Protein AF-A0A948EVB5-F1 (afdb_monomer_lite)

Structure (mmCIF, N/CA/C/O backbone):
data_AF-A0A948EVB5-F1
#
_entry.id   AF-A0A948EVB5-F1
#
loop_
_atom_site.group_PDB
_atom_site.id
_atom_site.type_symbol
_atom_site.label_atom_id
_atom_site.label_alt_id
_atom_site.label_comp_id
_atom_site.label_asym_id
_atom_site.label_entity_id
_atom_site.label_seq_id
_atom_site.pdbx_PDB_ins_code
_atom_site.Cartn_x
_atom_site.Cartn_y
_atom_site.Cartn_z
_atom_site.occupancy
_at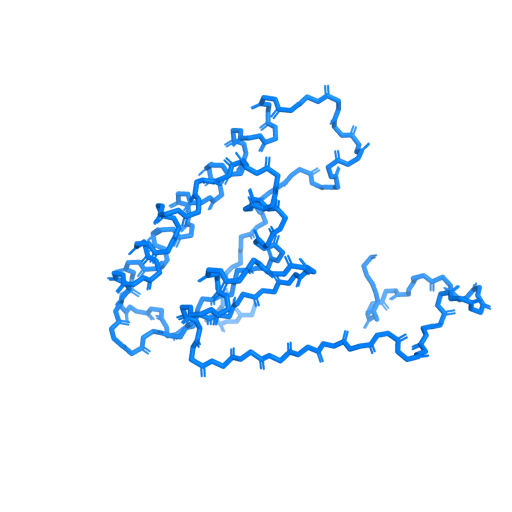om_site.B_iso_or_equiv
_atom_site.auth_seq_id
_atom_site.auth_comp_id
_atom_site.auth_asym_id
_atom_site.auth_atom_id
_atom_site.pdbx_PDB_model_num
ATOM 1 N N . GLN A 1 1 ? -13.491 11.946 -10.433 1.00 55.06 1 GLN A N 1
ATOM 2 C CA . GLN A 1 1 ? -14.648 11.065 -10.707 1.00 55.06 1 GLN A CA 1
ATOM 3 C C . GLN A 1 1 ? -15.668 11.277 -9.597 1.00 55.06 1 GLN A C 1
ATOM 5 O O . GLN A 1 1 ? -15.245 11.438 -8.461 1.00 55.06 1 GLN A O 1
ATOM 10 N N . ALA A 1 2 ? -16.967 11.380 -9.894 1.00 74.19 2 ALA A N 1
ATOM 11 C CA . ALA A 1 2 ? -17.964 11.594 -8.839 1.00 74.19 2 ALA A CA 1
ATOM 12 C C . ALA A 1 2 ? -17.972 10.398 -7.870 1.00 74.19 2 ALA A C 1
ATOM 14 O O . ALA A 1 2 ? -17.966 9.256 -8.325 1.00 74.19 2 ALA A O 1
ATOM 15 N N . GLY A 1 3 ? -17.953 10.665 -6.561 1.00 81.06 3 GLY A N 1
ATOM 16 C CA . GLY A 1 3 ? -17.947 9.626 -5.523 1.00 81.06 3 GLY A CA 1
ATOM 17 C C . GLY A 1 3 ? -16.588 8.974 -5.244 1.00 81.06 3 GLY A C 1
ATOM 18 O O . GLY A 1 3 ? -16.551 7.985 -4.523 1.00 81.06 3 GLY A O 1
ATOM 19 N N . VAL A 1 4 ? -15.490 9.503 -5.798 1.00 87.44 4 VAL A N 1
ATOM 20 C CA . VAL A 1 4 ? -14.125 9.044 -5.496 1.00 87.44 4 VAL A CA 1
ATOM 21 C C . VAL A 1 4 ? -13.338 10.194 -4.883 1.00 87.44 4 VAL A C 1
ATOM 23 O O . VAL A 1 4 ? -13.155 11.232 -5.522 1.00 87.44 4 VAL A O 1
ATOM 26 N N . GLU A 1 5 ? -12.870 9.989 -3.657 1.00 91.44 5 GLU A N 1
ATOM 27 C CA . GLU A 1 5 ? -11.906 10.857 -2.989 1.00 91.44 5 GLU A CA 1
ATOM 28 C C . GLU A 1 5 ? -10.493 10.359 -3.304 1.00 91.44 5 GLU A C 1
ATOM 30 O O . GLU A 1 5 ? -10.215 9.165 -3.199 1.00 91.44 5 GLU A O 1
ATOM 35 N N . TRP A 1 6 ? -9.614 11.261 -3.745 1.00 89.31 6 TRP A N 1
ATOM 36 C CA . TRP A 1 6 ? -8.245 10.927 -4.129 1.00 89.31 6 TRP A CA 1
ATOM 37 C C . TRP A 1 6 ? -7.262 11.795 -3.360 1.00 89.31 6 TRP A C 1
ATOM 39 O O . TRP A 1 6 ? -7.358 13.023 -3.401 1.00 89.31 6 TRP A O 1
ATOM 49 N N . HIS A 1 7 ? -6.285 11.156 -2.722 1.00 89.94 7 HIS A N 1
ATOM 50 C CA . HIS A 1 7 ? -5.214 11.828 -2.000 1.00 89.94 7 HIS A CA 1
ATOM 51 C C . HIS A 1 7 ? -3.867 11.411 -2.574 1.00 89.94 7 HIS A C 1
ATOM 53 O O . HIS A 1 7 ? -3.538 10.230 -2.603 1.00 89.94 7 HIS A O 1
ATOM 59 N N . VAL A 1 8 ? -3.073 12.388 -3.012 1.00 87.12 8 VAL A N 1
ATOM 60 C CA . VAL A 1 8 ? -1.663 12.162 -3.352 1.00 87.12 8 VAL A CA 1
ATOM 61 C C . VAL A 1 8 ? -0.849 12.476 -2.104 1.00 87.12 8 VAL A C 1
ATOM 63 O O . VAL A 1 8 ? -0.671 13.638 -1.747 1.00 87.12 8 VAL A O 1
ATOM 66 N N . LEU A 1 9 ? -0.420 11.424 -1.410 1.00 80.94 9 LEU A N 1
ATOM 67 C CA . LEU A 1 9 ? 0.208 11.494 -0.090 1.00 80.94 9 LEU A CA 1
ATOM 68 C C . LEU A 1 9 ? 1.674 11.075 -0.210 1.00 80.94 9 LEU A C 1
ATOM 70 O O . LEU A 1 9 ? 2.061 9.970 0.151 1.00 80.94 9 LEU A O 1
ATOM 74 N N . GLY A 1 10 ? 2.478 11.950 -0.807 1.00 72.62 10 GLY A N 1
ATOM 75 C CA . GLY A 1 10 ? 3.889 11.702 -1.086 1.00 72.62 10 GLY A CA 1
ATOM 76 C C . GLY A 1 10 ? 4.499 12.831 -1.910 1.00 72.62 10 GLY A C 1
ATOM 77 O O . GLY A 1 10 ? 3.780 13.612 -2.530 1.00 72.62 10 GLY A O 1
ATOM 78 N N . GLU A 1 11 ? 5.828 12.918 -1.922 1.00 65.31 11 GLU A N 1
ATOM 79 C CA . GLU A 1 11 ? 6.567 13.946 -2.678 1.00 65.31 11 GLU A CA 1
ATOM 80 C C . GLU A 1 11 ? 7.112 13.434 -4.025 1.00 65.31 11 GLU A C 1
ATOM 82 O O . GLU A 1 11 ? 7.868 14.130 -4.696 1.00 65.31 11 GLU A O 1
ATOM 87 N N . GLY A 1 12 ? 6.707 12.231 -4.442 1.00 62.59 12 GLY A N 1
ATOM 88 C CA . GLY A 1 12 ? 7.243 11.539 -5.611 1.00 62.59 12 GLY A CA 1
ATOM 89 C C . GLY A 1 12 ? 8.103 10.346 -5.205 1.00 62.59 12 GLY A C 1
ATOM 90 O O . GLY A 1 12 ? 7.911 9.759 -4.141 1.00 62.59 12 GLY A O 1
ATOM 91 N N . PHE A 1 13 ? 9.028 9.952 -6.075 1.00 53.62 13 PHE A N 1
ATOM 92 C CA . PHE A 1 13 ? 9.868 8.792 -5.828 1.00 53.62 13 PHE A CA 1
ATOM 93 C C . PHE A 1 13 ? 10.882 9.030 -4.699 1.00 53.62 13 PHE A C 1
ATOM 95 O O . PHE A 1 13 ? 11.613 10.017 -4.698 1.00 53.62 13 PHE A O 1
ATOM 102 N N . THR A 1 14 ? 11.004 8.054 -3.801 1.00 51.81 14 THR A N 1
ATOM 103 C CA . THR A 1 14 ? 11.898 8.084 -2.627 1.00 51.81 14 THR A CA 1
ATOM 104 C C . THR A 1 14 ? 13.390 8.108 -2.976 1.00 51.81 14 THR A C 1
ATOM 106 O O . THR A 1 14 ? 14.227 8.365 -2.117 1.00 51.81 14 THR A O 1
ATOM 109 N N . TRP A 1 15 ? 13.750 7.848 -4.237 1.00 52.06 15 TRP A N 1
ATOM 110 C CA . TRP A 1 15 ? 15.125 7.951 -4.733 1.00 52.06 15 TRP A CA 1
ATOM 111 C C . TRP A 1 15 ? 15.557 9.385 -5.080 1.00 52.06 15 TRP A C 1
ATOM 113 O O . TRP A 1 15 ? 16.754 9.607 -5.259 1.00 52.06 15 TRP A O 1
ATOM 123 N N . ASP A 1 16 ? 14.630 10.347 -5.151 1.00 52.12 16 ASP A N 1
ATOM 124 C CA . ASP A 1 16 ? 14.941 11.761 -5.428 1.00 52.12 16 ASP A CA 1
ATOM 125 C C . ASP A 1 16 ? 15.161 12.590 -4.144 1.00 52.12 16 ASP A C 1
ATOM 127 O O . ASP A 1 16 ? 15.872 13.600 -4.158 1.00 52.12 16 ASP A O 1
ATOM 131 N N . THR A 1 17 ? 14.609 12.164 -3.001 1.00 53.47 17 THR A N 1
ATOM 132 C CA . THR A 1 17 ? 14.733 12.864 -1.714 1.00 53.47 17 THR A CA 1
ATOM 133 C C . THR A 1 17 ? 15.851 12.279 -0.846 1.00 53.47 17 THR A C 1
ATOM 135 O O . THR A 1 17 ? 15.752 11.206 -0.267 1.00 53.47 17 THR A O 1
ATOM 138 N N . GLN A 1 18 ? 16.944 13.028 -0.665 1.00 64.94 18 GLN A N 1
ATOM 139 C CA . GLN A 1 18 ? 18.043 12.663 0.249 1.00 64.94 18 GLN A CA 1
ATOM 140 C C . GLN A 1 18 ? 17.716 12.933 1.737 1.00 64.94 18 GLN A C 1
ATOM 142 O O . GLN A 1 18 ? 18.602 13.305 2.509 1.00 64.94 18 GLN A O 1
ATOM 147 N N . ASN A 1 19 ? 16.452 12.810 2.166 1.00 83.12 19 ASN A N 1
ATOM 148 C CA . ASN A 1 19 ? 16.050 13.124 3.541 1.00 83.12 19 ASN A CA 1
ATOM 149 C C . ASN A 1 19 ? 15.040 12.121 4.115 1.00 83.12 19 ASN A C 1
ATOM 151 O O . ASN A 1 19 ? 13.846 12.399 4.214 1.00 83.12 19 ASN A O 1
ATOM 155 N N . LEU A 1 20 ? 15.581 11.017 4.630 1.00 85.56 20 LEU A N 1
ATOM 156 C CA . LEU A 1 20 ? 14.835 9.949 5.297 1.00 85.56 20 LEU A CA 1
ATOM 157 C C . LEU A 1 20 ? 13.878 10.453 6.391 1.00 85.56 20 LEU A C 1
ATOM 159 O O . LEU A 1 20 ? 12.769 9.948 6.525 1.00 85.56 20 LEU A O 1
ATOM 163 N N . ALA A 1 21 ? 14.287 11.442 7.192 1.00 88.94 21 ALA A N 1
ATOM 164 C CA . ALA A 1 21 ? 13.435 11.959 8.264 1.00 88.94 21 ALA A CA 1
ATOM 165 C C . ALA A 1 21 ? 12.185 12.660 7.711 1.00 88.94 21 ALA A C 1
ATOM 167 O O . ALA A 1 21 ? 11.107 12.551 8.298 1.00 88.94 21 ALA A O 1
ATOM 168 N N . ARG A 1 22 ? 12.324 13.351 6.574 1.00 87.00 22 ARG A N 1
ATOM 169 C CA . ARG A 1 22 ? 11.200 13.959 5.859 1.00 87.00 22 ARG A CA 1
ATOM 170 C C . ARG A 1 22 ? 10.303 12.890 5.246 1.00 87.00 22 ARG A C 1
ATOM 172 O O . ARG A 1 22 ? 9.099 12.969 5.442 1.00 87.00 22 ARG A O 1
ATOM 179 N N . ASP A 1 23 ? 10.874 11.875 4.601 1.00 88.94 23 ASP A N 1
ATOM 180 C CA . ASP A 1 23 ? 10.090 10.794 3.992 1.00 88.94 23 ASP A CA 1
ATOM 181 C C . ASP A 1 23 ? 9.259 10.034 5.043 1.00 88.94 23 ASP A C 1
ATOM 183 O O . ASP A 1 23 ? 8.071 9.788 4.840 1.00 88.94 23 ASP A O 1
ATOM 187 N N . ILE A 1 24 ? 9.839 9.757 6.220 1.00 92.00 24 ILE A N 1
ATOM 188 C CA . ILE A 1 24 ? 9.119 9.161 7.358 1.00 92.00 24 ILE A CA 1
ATOM 189 C C . ILE A 1 24 ? 7.990 10.081 7.842 1.00 92.00 24 ILE A C 1
ATOM 191 O O . ILE A 1 24 ? 6.896 9.607 8.147 1.00 92.00 24 ILE A O 1
ATOM 195 N N . ALA A 1 25 ? 8.234 11.391 7.939 1.00 92.38 25 ALA A N 1
ATOM 196 C CA . ALA A 1 25 ? 7.207 12.340 8.360 1.00 92.38 25 ALA A CA 1
ATOM 197 C C . ALA A 1 25 ? 6.044 12.392 7.357 1.00 92.38 25 ALA A C 1
ATOM 199 O O . ALA A 1 25 ? 4.886 12.327 7.767 1.00 92.38 25 ALA A O 1
ATOM 200 N N . THR A 1 26 ? 6.346 12.428 6.058 1.00 91.88 26 THR A N 1
ATOM 201 C CA . THR A 1 26 ? 5.345 12.396 4.986 1.00 91.88 26 THR A CA 1
ATOM 202 C C . THR A 1 26 ? 4.560 11.085 4.996 1.00 91.88 26 THR A C 1
ATOM 204 O O . THR A 1 26 ? 3.335 11.115 4.905 1.00 91.88 26 THR A O 1
ATOM 207 N N . ALA A 1 27 ? 5.225 9.940 5.191 1.00 93.75 27 ALA A N 1
ATOM 208 C CA . ALA A 1 27 ? 4.561 8.643 5.316 1.00 93.75 27 ALA A CA 1
ATOM 209 C C . ALA A 1 27 ? 3.566 8.621 6.487 1.00 93.75 27 ALA A C 1
ATOM 211 O O . ALA A 1 27 ? 2.430 8.178 6.326 1.00 93.75 27 ALA A O 1
ATOM 212 N N . LYS A 1 28 ? 3.957 9.156 7.650 1.00 95.44 28 LYS A N 1
ATOM 213 C CA . LYS A 1 28 ? 3.079 9.254 8.828 1.00 95.44 28 LYS A CA 1
ATOM 214 C C . LYS A 1 28 ? 1.887 10.178 8.593 1.00 95.44 28 LYS A C 1
ATOM 216 O O . LYS A 1 28 ? 0.767 9.802 8.910 1.00 95.44 28 LYS A O 1
ATOM 221 N N . GLN A 1 29 ? 2.103 11.342 7.982 1.00 94.88 29 GLN A N 1
ATOM 222 C CA . GLN A 1 29 ? 1.016 12.258 7.616 1.00 94.88 29 GLN A CA 1
ATOM 223 C C . GLN A 1 29 ? 0.049 11.630 6.605 1.00 94.88 29 GLN A C 1
ATOM 225 O O . GLN A 1 29 ? -1.164 11.799 6.715 1.00 94.88 29 GLN A O 1
ATOM 230 N N . GLY A 1 30 ? 0.574 10.878 5.634 1.00 95.38 30 GLY A N 1
ATOM 231 C CA . GLY A 1 30 ? -0.245 10.103 4.708 1.00 95.38 30 GLY A CA 1
ATOM 232 C C . GLY A 1 30 ? -1.065 9.035 5.432 1.00 95.38 30 GLY A C 1
ATOM 233 O O . GLY A 1 30 ? -2.260 8.889 5.178 1.00 95.38 30 GLY A O 1
ATOM 234 N N . TRP A 1 31 ? -0.457 8.349 6.400 1.00 97.25 31 TRP A N 1
ATOM 235 C CA . TRP A 1 31 ? -1.155 7.361 7.214 1.00 97.25 31 TRP A CA 1
ATOM 236 C C . TRP A 1 31 ? -2.275 7.971 8.062 1.00 97.25 31 TRP A C 1
ATOM 238 O O . TRP A 1 31 ? -3.354 7.396 8.129 1.00 97.25 31 TRP A O 1
ATOM 248 N N . GLU A 1 32 ? -2.098 9.169 8.624 1.00 97.12 32 GLU A N 1
ATOM 249 C CA . GLU A 1 32 ? -3.173 9.872 9.347 1.00 97.12 32 GLU A CA 1
ATOM 250 C C . GLU A 1 32 ? -4.405 10.134 8.461 1.00 97.12 32 GLU A C 1
ATOM 252 O O . GLU A 1 32 ? -5.543 10.100 8.933 1.00 97.12 32 GLU A O 1
ATOM 257 N N . VAL A 1 33 ? -4.205 10.395 7.164 1.00 96.94 33 VAL A N 1
ATOM 258 C CA . VAL A 1 33 ? -5.308 10.516 6.197 1.00 96.94 33 VAL A CA 1
ATOM 259 C C . VAL A 1 33 ? -5.966 9.154 5.979 1.00 96.94 33 VAL A C 1
ATOM 261 O O . VAL A 1 33 ? -7.191 9.060 6.062 1.00 96.94 33 VAL A O 1
ATOM 264 N N . ALA A 1 34 ? -5.168 8.102 5.769 1.00 97.62 34 ALA A N 1
ATOM 265 C CA . ALA A 1 34 ? -5.667 6.740 5.602 1.00 97.62 34 ALA A CA 1
ATOM 266 C C . ALA A 1 34 ? -6.476 6.274 6.823 1.00 97.62 34 ALA A C 1
ATOM 268 O O . ALA A 1 34 ? -7.565 5.738 6.651 1.00 97.62 34 ALA A O 1
ATOM 269 N N . GLN A 1 35 ? -6.020 6.556 8.047 1.00 98.00 35 GLN A N 1
ATOM 270 C CA . GLN A 1 35 ? -6.739 6.237 9.284 1.00 98.00 35 GLN A CA 1
ATOM 271 C C . GLN A 1 35 ? -8.115 6.909 9.343 1.00 98.00 35 GLN A C 1
ATOM 273 O O . GLN A 1 35 ? -9.092 6.273 9.734 1.00 98.00 35 GLN A O 1
ATOM 278 N N . ARG A 1 36 ? -8.231 8.175 8.912 1.00 97.50 36 ARG A N 1
ATOM 279 C CA . ARG A 1 36 ? -9.539 8.849 8.836 1.00 97.50 36 ARG A CA 1
ATOM 280 C C . ARG A 1 36 ? -10.482 8.150 7.859 1.00 97.50 36 ARG A C 1
ATOM 282 O O . ARG A 1 36 ? -11.652 7.985 8.181 1.00 97.50 36 ARG A O 1
ATOM 289 N N . MET A 1 37 ? -9.975 7.715 6.706 1.00 97.75 37 MET A N 1
ATOM 290 C CA . MET A 1 37 ? -10.774 6.985 5.715 1.00 97.75 37 MET A CA 1
ATOM 291 C C . MET A 1 37 ? -11.159 5.582 6.209 1.00 97.75 37 MET A C 1
ATOM 293 O O . MET A 1 37 ? -12.299 5.154 6.039 1.00 97.75 37 MET A O 1
ATOM 297 N N . LEU A 1 38 ? -10.230 4.887 6.872 1.00 98.31 38 LEU A N 1
ATOM 298 C CA . LEU A 1 38 ? -10.459 3.574 7.480 1.00 98.31 38 LEU A CA 1
ATOM 299 C C . LEU A 1 38 ? -11.477 3.622 8.625 1.00 98.31 38 LEU A C 1
ATOM 301 O O . LEU A 1 38 ? -12.118 2.619 8.912 1.00 98.31 38 LEU A O 1
ATOM 305 N N . ALA A 1 39 ? -11.648 4.772 9.278 1.00 97.81 39 ALA A N 1
ATOM 306 C CA . ALA A 1 39 ? -12.635 4.958 10.337 1.00 97.81 39 ALA A CA 1
ATOM 307 C C . ALA A 1 39 ? -14.022 5.392 9.823 1.00 97.81 39 ALA A C 1
ATOM 309 O O . ALA A 1 39 ? -14.981 5.374 10.597 1.00 97.81 39 ALA A O 1
ATOM 310 N N . ASP A 1 40 ? -14.154 5.792 8.552 1.00 97.19 40 ASP A N 1
ATOM 311 C CA . ASP A 1 40 ? -15.403 6.327 8.003 1.00 97.19 40 ASP A CA 1
ATOM 312 C C . ASP A 1 40 ? -16.318 5.207 7.458 1.00 97.19 40 ASP A C 1
ATOM 314 O O . ASP A 1 40 ? -16.024 4.619 6.411 1.00 97.19 40 ASP A O 1
ATOM 318 N N . PRO A 1 41 ? -17.471 4.920 8.098 1.00 96.75 41 PRO A N 1
ATOM 319 C CA . PRO A 1 41 ? -18.419 3.917 7.611 1.00 96.75 41 PRO A CA 1
ATOM 320 C C . PRO A 1 41 ? -19.126 4.317 6.304 1.00 96.75 41 PRO A C 1
ATOM 322 O O . PRO A 1 41 ? -19.789 3.476 5.696 1.00 96.75 41 PRO A O 1
ATOM 325 N N . GLY A 1 42 ? -19.021 5.578 5.871 1.00 96.19 42 GLY A N 1
ATOM 326 C CA . GLY A 1 42 ? -19.512 6.052 4.577 1.00 96.19 42 GLY A CA 1
ATOM 327 C C . GLY A 1 42 ? -18.649 5.611 3.391 1.00 96.19 42 GLY A C 1
ATOM 328 O O . GLY A 1 42 ? -19.118 5.647 2.252 1.00 96.19 42 GLY A O 1
ATOM 329 N N . ILE A 1 43 ? -17.415 5.159 3.640 1.00 96.94 43 ILE A N 1
ATOM 330 C CA . ILE A 1 43 ? -16.490 4.679 2.610 1.00 96.94 43 ILE A CA 1
ATOM 331 C C . ILE A 1 43 ? -16.561 3.152 2.544 1.00 96.94 43 ILE A C 1
ATOM 333 O O . ILE A 1 43 ? -16.188 2.461 3.487 1.00 96.94 43 ILE A O 1
ATOM 337 N N . GLY A 1 44 ? -17.012 2.611 1.408 1.00 97.06 44 GLY A N 1
ATOM 338 C CA . GLY A 1 44 ? -17.098 1.158 1.196 1.00 97.06 44 GLY A CA 1
ATOM 339 C C . GLY A 1 44 ? -15.793 0.495 0.737 1.00 97.06 44 GLY A C 1
ATOM 340 O O . GLY A 1 44 ? -15.624 -0.707 0.928 1.00 97.06 44 GLY A O 1
ATOM 341 N N . LEU A 1 45 ? -14.874 1.257 0.133 1.00 97.75 45 LEU A N 1
ATOM 342 C CA . LEU A 1 45 ? -13.587 0.768 -0.366 1.00 97.75 45 LEU A CA 1
ATOM 343 C C . LEU A 1 45 ? -12.488 1.809 -0.136 1.00 97.75 45 LEU A C 1
ATOM 345 O O . LEU A 1 45 ? -12.612 2.944 -0.592 1.00 97.75 45 LEU A O 1
ATOM 349 N N . VAL A 1 46 ? -11.395 1.387 0.497 1.00 98.31 46 VAL A N 1
ATOM 350 C CA . VAL A 1 46 ? -10.151 2.154 0.628 1.00 98.31 46 VAL A CA 1
ATOM 351 C C . VAL A 1 46 ? -9.055 1.451 -0.174 1.00 98.31 46 VAL A C 1
ATOM 353 O O . VAL A 1 46 ? -8.855 0.245 -0.035 1.00 98.31 46 VAL A O 1
ATOM 356 N N . VAL A 1 47 ? -8.338 2.193 -1.018 1.00 98.19 47 VAL A N 1
ATOM 357 C CA . VAL A 1 47 ? -7.175 1.680 -1.755 1.00 98.19 47 VAL A CA 1
ATOM 358 C C . VAL A 1 47 ? -5.920 2.330 -1.188 1.00 98.19 47 VAL A C 1
ATOM 360 O O . VAL A 1 47 ? -5.791 3.551 -1.202 1.00 98.19 47 VAL A O 1
ATOM 363 N N . LEU A 1 48 ? -5.016 1.504 -0.674 1.00 97.88 48 LEU A N 1
ATOM 364 C CA . LEU A 1 48 ? -3.731 1.895 -0.109 1.00 97.88 48 LEU A CA 1
ATOM 365 C C . LEU A 1 48 ? -2.644 1.488 -1.102 1.00 97.88 48 LEU A C 1
ATOM 367 O O . LEU A 1 48 ? -2.106 0.378 -1.049 1.00 97.88 48 LEU A O 1
ATOM 371 N N . ASP A 1 49 ? -2.398 2.378 -2.058 1.00 96.19 49 ASP A N 1
ATOM 372 C CA . ASP A 1 49 ? -1.455 2.138 -3.143 1.00 96.19 49 ASP A CA 1
ATOM 373 C C . ASP A 1 49 ? -0.006 2.215 -2.631 1.00 96.19 49 ASP A C 1
ATOM 375 O O . ASP A 1 49 ? 0.364 3.163 -1.940 1.00 96.19 49 ASP A O 1
ATOM 379 N N . GLU A 1 50 ? 0.800 1.198 -2.940 1.00 94.88 50 GLU A N 1
ATOM 380 C CA . GLU A 1 50 ? 2.229 1.092 -2.610 1.00 94.88 50 GLU A CA 1
ATOM 381 C C . GLU A 1 50 ? 2.570 1.143 -1.102 1.00 94.88 50 GLU A C 1
ATOM 383 O O . GLU A 1 50 ? 3.694 1.464 -0.700 1.00 94.88 50 GLU A O 1
ATOM 388 N N . LEU A 1 51 ? 1.620 0.755 -0.239 1.00 97.19 51 LEU A N 1
ATOM 389 C CA . LEU A 1 51 ? 1.803 0.703 1.221 1.00 97.19 51 LEU A CA 1
ATOM 390 C C . LEU A 1 51 ? 2.944 -0.235 1.641 1.00 97.19 51 LEU A C 1
ATOM 392 O O . LEU A 1 51 ? 3.589 0.000 2.666 1.00 97.19 51 LEU A O 1
ATOM 396 N N . THR A 1 52 ? 3.201 -1.300 0.874 1.00 97.06 52 THR A N 1
ATOM 397 C CA . THR A 1 52 ? 4.182 -2.325 1.259 1.00 97.06 52 THR A CA 1
ATOM 398 C C . THR A 1 52 ? 5.572 -1.737 1.487 1.00 97.06 52 THR A C 1
ATOM 400 O O . THR A 1 52 ? 6.236 -2.137 2.441 1.00 97.06 52 THR A O 1
ATOM 403 N N . TYR A 1 53 ? 5.991 -0.733 0.710 1.00 93.94 53 TYR A N 1
ATOM 404 C CA . TYR A 1 53 ? 7.295 -0.091 0.898 1.00 93.94 53 TYR A CA 1
ATOM 405 C C . TYR A 1 53 ? 7.404 0.648 2.230 1.00 93.94 53 TYR A C 1
ATOM 407 O O . TYR A 1 53 ? 8.441 0.566 2.885 1.00 93.94 53 TYR A O 1
ATOM 415 N N . LEU A 1 54 ? 6.337 1.325 2.666 1.00 94.81 54 LEU A N 1
ATOM 416 C CA . LEU A 1 54 ? 6.335 2.061 3.934 1.00 94.81 54 LEU A CA 1
ATOM 417 C C . LEU A 1 54 ? 6.539 1.118 5.126 1.00 94.81 54 LEU A C 1
ATOM 419 O O . LEU A 1 54 ? 7.225 1.473 6.086 1.00 94.81 54 LEU A O 1
ATOM 423 N N . LEU A 1 55 ? 5.986 -0.095 5.030 1.00 96.00 55 LEU A N 1
ATOM 424 C CA . LEU A 1 55 ? 6.179 -1.161 6.011 1.00 96.00 55 LEU A CA 1
ATOM 425 C C . LEU A 1 55 ? 7.574 -1.780 5.905 1.00 96.00 55 LEU A C 1
ATOM 427 O O . LEU A 1 55 ? 8.276 -1.899 6.906 1.00 96.00 55 LEU A O 1
ATOM 431 N N . SER A 1 56 ? 8.008 -2.145 4.695 1.00 93.38 56 SER A N 1
ATOM 432 C CA . SER A 1 56 ? 9.313 -2.780 4.471 1.00 93.38 56 SER A CA 1
ATOM 433 C C . SER A 1 56 ? 10.487 -1.881 4.860 1.00 93.38 56 SER A C 1
ATOM 435 O O . SER A 1 56 ? 11.506 -2.383 5.328 1.00 93.38 56 SER A O 1
ATOM 437 N N . TYR A 1 57 ? 10.360 -0.564 4.687 1.00 92.69 57 TYR A N 1
ATOM 438 C CA . TYR A 1 57 ? 11.378 0.406 5.096 1.00 92.69 57 TYR A CA 1
ATOM 439 C C . TYR A 1 57 ? 11.269 0.815 6.572 1.00 92.69 57 TYR A C 1
ATOM 441 O O . TYR A 1 57 ? 12.130 1.546 7.063 1.00 92.69 57 TYR A O 1
ATOM 449 N N . GLY A 1 58 ? 10.234 0.361 7.287 1.00 93.44 58 GLY A N 1
ATOM 450 C CA . GLY A 1 58 ? 9.993 0.709 8.689 1.00 93.44 58 GLY A CA 1
ATOM 451 C C . GLY A 1 58 ? 9.623 2.178 8.906 1.00 93.44 58 GLY A C 1
ATOM 452 O O . GLY A 1 58 ? 9.859 2.727 9.981 1.00 93.44 58 GLY A O 1
ATOM 453 N N . TRP A 1 59 ? 9.087 2.847 7.883 1.00 94.81 59 TRP A N 1
ATOM 454 C CA . TRP A 1 59 ? 8.626 4.237 7.990 1.00 94.81 59 TRP A CA 1
ATOM 455 C C . TRP A 1 59 ? 7.283 4.318 8.710 1.00 94.81 59 TRP A C 1
ATOM 457 O O . TRP A 1 59 ? 7.020 5.275 9.444 1.00 94.81 59 TRP A O 1
ATOM 467 N N . LEU A 1 60 ? 6.475 3.274 8.526 1.00 96.50 60 LEU A N 1
ATOM 468 C CA . LEU A 1 60 ? 5.299 2.975 9.321 1.00 96.50 60 LEU A CA 1
ATOM 469 C C . LEU A 1 60 ? 5.539 1.699 10.127 1.00 96.50 60 LEU A C 1
ATOM 471 O O . LEU A 1 60 ? 6.176 0.752 9.663 1.00 96.50 60 LEU A O 1
ATOM 475 N N . ASP A 1 61 ? 5.012 1.693 11.345 1.00 96.38 61 ASP A N 1
ATOM 476 C CA . ASP A 1 61 ? 5.043 0.524 12.211 1.00 96.38 61 ASP A CA 1
ATOM 477 C C . ASP A 1 61 ? 4.005 -0.503 11.740 1.00 96.38 61 ASP A C 1
ATOM 479 O O . ASP A 1 61 ? 2.826 -0.187 11.577 1.00 96.38 61 ASP A O 1
ATOM 483 N N . THR A 1 62 ? 4.450 -1.738 11.497 1.00 96.38 62 THR A N 1
ATOM 484 C CA . THR A 1 62 ? 3.584 -2.778 10.919 1.00 96.38 62 THR A CA 1
ATOM 485 C C . THR A 1 62 ? 2.469 -3.187 11.875 1.00 96.38 62 THR A C 1
ATOM 487 O O . THR A 1 62 ? 1.343 -3.379 11.429 1.00 96.38 62 THR A O 1
ATOM 490 N N . GLU A 1 63 ? 2.742 -3.293 13.176 1.00 97.31 63 GLU A N 1
ATOM 491 C CA . GLU A 1 63 ? 1.727 -3.698 14.155 1.00 97.31 63 GLU A CA 1
ATOM 492 C C . GLU A 1 63 ? 0.611 -2.654 14.255 1.00 97.31 63 GLU A C 1
ATOM 494 O O . GLU A 1 63 ? -0.569 -3.004 14.242 1.00 97.31 63 GLU A O 1
ATOM 499 N N . THR A 1 64 ? 0.982 -1.374 14.263 1.00 97.25 64 THR A N 1
ATOM 500 C CA . THR A 1 64 ? 0.048 -0.242 14.246 1.00 97.25 64 THR A CA 1
ATOM 501 C C . THR A 1 64 ? -0.834 -0.279 13.000 1.00 97.25 64 THR A C 1
ATOM 503 O O . THR A 1 64 ? -2.056 -0.213 13.107 1.00 97.25 64 THR A O 1
ATOM 506 N N . VAL A 1 65 ? -0.232 -0.463 11.819 1.00 98.19 65 VAL A N 1
ATOM 507 C CA . VAL A 1 65 ? -0.973 -0.545 10.552 1.00 98.19 65 VAL A CA 1
ATOM 508 C C . VAL A 1 65 ? -1.948 -1.724 10.545 1.00 98.19 65 VAL A C 1
ATOM 510 O O . VAL A 1 65 ? -3.103 -1.564 10.156 1.00 98.19 65 VAL A O 1
ATOM 513 N N . LEU A 1 66 ? -1.526 -2.905 11.003 1.00 98.44 66 LEU A N 1
ATOM 514 C CA . LEU A 1 66 ? -2.403 -4.076 11.078 1.00 98.44 66 LEU A CA 1
ATOM 515 C C . LEU A 1 66 ? -3.553 -3.877 12.074 1.00 98.44 66 LEU A C 1
ATOM 517 O O . LEU A 1 66 ? -4.676 -4.298 11.795 1.00 98.44 66 LEU A O 1
ATOM 521 N N . ALA A 1 67 ? -3.301 -3.210 13.203 1.00 98.38 67 ALA A N 1
ATOM 522 C CA . ALA A 1 67 ? -4.338 -2.874 14.175 1.00 98.38 67 ALA A CA 1
ATOM 523 C C . ALA A 1 67 ? -5.382 -1.908 13.589 1.00 98.38 67 ALA A C 1
ATOM 525 O O . ALA A 1 67 ? -6.581 -2.144 13.742 1.00 98.38 67 ALA A O 1
ATOM 526 N N . ASP A 1 68 ? -4.943 -0.875 12.867 1.00 9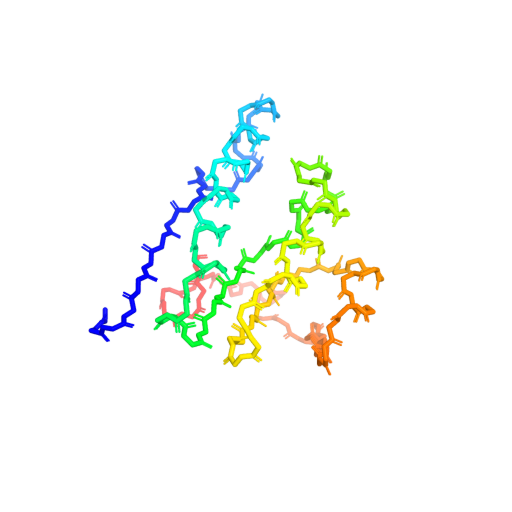8.25 68 ASP A N 1
ATOM 527 C CA . ASP A 1 68 ? -5.836 0.067 12.182 1.00 98.25 68 ASP A CA 1
ATOM 528 C C . ASP A 1 68 ? -6.692 -0.639 11.120 1.00 98.25 68 ASP A C 1
ATOM 530 O O . ASP A 1 68 ? -7.909 -0.451 11.062 1.00 98.25 68 ASP A O 1
ATOM 534 N N . LEU A 1 69 ? -6.077 -1.508 10.308 1.00 98.31 69 LEU A N 1
ATOM 535 C CA . LEU A 1 69 ? -6.789 -2.303 9.306 1.00 98.31 69 LEU A CA 1
ATOM 536 C C . LEU A 1 69 ? -7.834 -3.221 9.948 1.00 98.31 69 LEU A C 1
ATOM 538 O O . LEU A 1 69 ? -8.925 -3.374 9.400 1.00 98.31 69 LEU A O 1
ATOM 542 N N . ALA A 1 70 ? -7.528 -3.823 11.097 1.00 98.00 70 ALA A N 1
ATOM 543 C CA . ALA A 1 70 ? -8.457 -4.681 11.828 1.00 98.00 70 ALA A CA 1
ATOM 544 C C . ALA A 1 70 ? -9.611 -3.899 12.486 1.00 98.00 70 ALA A C 1
ATOM 546 O O . ALA A 1 70 ? -10.693 -4.455 12.665 1.00 98.00 70 ALA A O 1
ATOM 547 N N . ALA A 1 71 ? -9.400 -2.625 12.831 1.00 98.19 71 ALA A N 1
ATOM 548 C CA . ALA A 1 71 ? -10.390 -1.774 13.496 1.00 98.19 71 ALA A CA 1
ATOM 549 C C . ALA A 1 71 ? -11.425 -1.139 12.545 1.00 98.19 71 ALA A C 1
ATOM 551 O O . ALA A 1 71 ? -12.385 -0.522 13.014 1.00 98.19 71 ALA A O 1
ATOM 552 N N . ARG A 1 72 ? -11.243 -1.277 11.226 1.00 98.31 72 ARG A N 1
ATOM 553 C CA . ARG A 1 72 ? -12.131 -0.698 10.207 1.00 98.31 72 ARG A CA 1
ATOM 554 C C . ARG A 1 72 ? -13.587 -1.198 10.317 1.00 98.31 72 ARG A C 1
ATOM 556 O O . ARG A 1 72 ? -13.828 -2.300 10.821 1.00 98.31 72 ARG A O 1
ATOM 563 N N . PRO A 1 73 ? -14.577 -0.455 9.785 1.00 98.38 73 PRO A N 1
ATOM 564 C CA . PRO A 1 73 ? -15.960 -0.908 9.702 1.00 98.38 73 PRO A CA 1
ATOM 565 C C . PRO A 1 73 ? -16.095 -2.287 9.024 1.00 98.38 73 PRO A C 1
ATOM 567 O O . PRO A 1 73 ? -15.485 -2.507 7.978 1.00 98.38 73 PRO A O 1
ATOM 570 N N . PRO A 1 74 ? -16.952 -3.201 9.524 1.00 95.38 74 PRO A N 1
ATOM 571 C CA . PRO A 1 74 ? -17.021 -4.583 9.027 1.00 95.38 74 PRO A CA 1
ATOM 572 C C . PRO A 1 74 ? -17.330 -4.748 7.532 1.00 95.38 74 PRO A C 1
ATOM 574 O O . PRO A 1 74 ? -16.941 -5.744 6.933 1.00 95.38 74 PRO A O 1
ATOM 577 N N . MET A 1 75 ? -18.049 -3.792 6.935 1.00 97.25 75 MET A N 1
ATOM 578 C CA . MET A 1 75 ? -18.431 -3.815 5.515 1.00 97.25 75 MET A CA 1
ATOM 579 C C . MET A 1 75 ? -17.493 -2.987 4.624 1.00 97.25 75 MET A C 1
ATOM 581 O O . MET A 1 75 ? -17.758 -2.846 3.432 1.00 97.25 75 MET A O 1
ATOM 585 N N . GLN A 1 76 ? -16.422 -2.418 5.184 1.00 98.38 76 GLN A N 1
ATOM 586 C CA . GLN A 1 76 ? -15.430 -1.672 4.422 1.00 98.38 76 GLN A CA 1
ATOM 587 C C . GLN A 1 76 ? -14.350 -2.619 3.890 1.00 98.38 76 GLN A C 1
ATOM 589 O O . GLN A 1 76 ? -13.707 -3.370 4.633 1.00 98.38 76 GLN A O 1
ATOM 594 N N . HIS A 1 77 ? -14.122 -2.549 2.583 1.00 98.44 77 HIS A N 1
ATOM 595 C CA . HIS A 1 77 ? -13.061 -3.281 1.908 1.00 98.44 77 HIS A CA 1
ATOM 596 C C . HIS A 1 77 ? -11.784 -2.444 1.843 1.00 98.44 77 HIS A C 1
ATOM 598 O O . HIS A 1 77 ? -11.835 -1.226 1.667 1.00 98.44 77 HIS A O 1
ATOM 604 N N . VAL A 1 78 ? -10.634 -3.108 1.946 1.00 98.62 78 VAL A N 1
A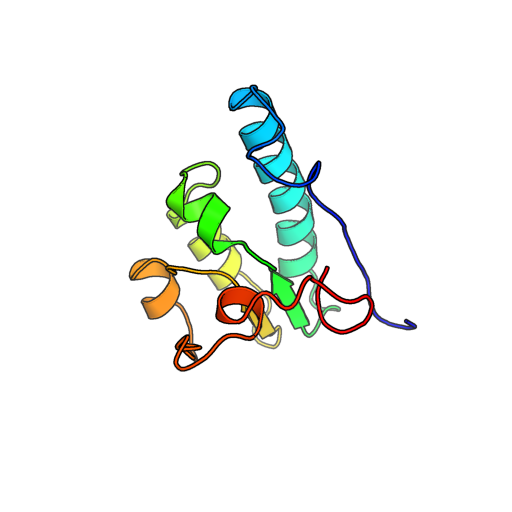TOM 605 C CA . VAL A 1 78 ? -9.322 -2.479 1.774 1.00 98.62 78 VAL A CA 1
ATOM 606 C C . VAL A 1 78 ? -8.546 -3.248 0.719 1.00 98.62 78 VAL A C 1
ATOM 608 O O . VAL A 1 78 ? -8.460 -4.472 0.782 1.00 98.62 78 VAL A O 1
ATOM 611 N N . VAL A 1 79 ? -7.983 -2.527 -0.247 1.00 98.62 79 VAL A N 1
ATOM 612 C CA . VAL A 1 79 ? -7.028 -3.069 -1.215 1.00 98.62 79 VAL A CA 1
ATOM 613 C C . VAL A 1 79 ? -5.674 -2.456 -0.921 1.00 98.62 79 VAL A C 1
ATOM 615 O O . VAL A 1 79 ? -5.535 -1.237 -0.933 1.00 98.62 79 VAL A O 1
ATOM 618 N N . VAL A 1 80 ? -4.682 -3.303 -0.675 1.00 98.38 80 VAL A N 1
ATOM 619 C CA . VAL A 1 80 ? -3.284 -2.894 -0.556 1.00 98.38 80 VAL A CA 1
ATOM 620 C C . VAL A 1 80 ? -2.548 -3.329 -1.813 1.00 98.38 80 VAL A C 1
ATOM 622 O O . VAL A 1 80 ? -2.694 -4.473 -2.246 1.00 98.38 80 VAL A O 1
ATOM 625 N N . THR A 1 81 ? -1.755 -2.432 -2.390 1.00 97.88 81 THR A N 1
ATOM 626 C CA . THR A 1 81 ? -0.868 -2.760 -3.510 1.00 97.88 81 THR A CA 1
ATOM 627 C C . THR A 1 81 ? 0.593 -2.590 -3.100 1.00 97.88 81 THR A C 1
ATOM 629 O O . THR A 1 81 ? 0.924 -1.967 -2.086 1.00 97.88 81 THR A O 1
ATOM 632 N N . GLY A 1 82 ? 1.463 -3.177 -3.911 1.00 96.62 82 GLY A N 1
ATOM 633 C CA . GLY A 1 82 ? 2.899 -2.986 -3.846 1.00 96.62 82 GLY A CA 1
ATOM 634 C C . GLY A 1 82 ? 3.674 -4.289 -3.875 1.00 96.62 82 GLY A C 1
ATOM 635 O O . GLY A 1 82 ? 3.125 -5.393 -3.837 1.00 96.62 82 GLY A O 1
ATOM 636 N N . ARG A 1 83 ? 4.991 -4.163 -4.023 1.00 95.94 83 ARG A N 1
ATOM 637 C CA . ARG A 1 83 ? 5.891 -5.318 -4.126 1.00 95.94 83 ARG A CA 1
ATOM 638 C C . ARG A 1 83 ? 6.263 -5.838 -2.744 1.00 95.94 83 ARG A C 1
ATOM 640 O O . ARG A 1 83 ? 6.319 -5.071 -1.789 1.00 95.94 83 ARG A O 1
ATOM 647 N N . ALA A 1 84 ? 6.587 -7.131 -2.678 1.00 93.00 84 ALA A N 1
ATOM 648 C CA . ALA A 1 84 ? 7.168 -7.775 -1.499 1.00 93.00 84 ALA A CA 1
ATOM 649 C C . ALA A 1 84 ? 6.382 -7.521 -0.195 1.00 93.00 84 ALA A C 1
ATOM 651 O O . ALA A 1 84 ? 6.967 -7.172 0.830 1.00 93.00 84 ALA A O 1
ATOM 652 N N . ALA A 1 85 ? 5.056 -7.699 -0.239 1.00 96.44 85 ALA A N 1
ATOM 653 C CA . ALA A 1 85 ? 4.216 -7.654 0.956 1.00 96.44 85 ALA A CA 1
ATOM 654 C C . ALA A 1 85 ? 4.775 -8.582 2.051 1.00 96.44 85 ALA A C 1
ATOM 656 O O . ALA A 1 85 ? 5.172 -9.718 1.779 1.00 96.44 85 ALA A O 1
ATOM 657 N N . SER A 1 86 ? 4.841 -8.082 3.288 1.00 95.50 86 SER A N 1
ATOM 658 C CA . SER A 1 86 ? 5.346 -8.860 4.421 1.00 95.50 86 SER A CA 1
ATOM 659 C C . SER A 1 86 ? 4.416 -10.034 4.728 1.00 95.50 86 SER A C 1
ATOM 661 O O . SER A 1 86 ? 3.207 -9.945 4.519 1.00 95.50 86 SER A O 1
ATOM 663 N N . GLN A 1 87 ? 4.963 -11.122 5.281 1.00 96.75 87 GLN A N 1
ATOM 664 C CA . GLN A 1 87 ? 4.149 -12.284 5.653 1.00 96.75 87 GLN A CA 1
ATOM 665 C C . GLN A 1 87 ? 3.017 -11.896 6.616 1.00 96.75 87 GLN A C 1
ATOM 667 O O . GLN A 1 87 ? 1.893 -12.334 6.431 1.00 96.75 87 GLN A O 1
ATOM 672 N N . ALA A 1 88 ? 3.286 -10.995 7.567 1.00 96.88 88 ALA A N 1
ATOM 673 C CA . ALA A 1 88 ? 2.279 -10.495 8.500 1.00 96.88 88 ALA A CA 1
ATOM 674 C C . ALA A 1 88 ? 1.111 -9.775 7.798 1.00 96.88 88 ALA A C 1
ATOM 676 O O . ALA A 1 88 ? -0.037 -9.934 8.201 1.00 96.88 88 ALA A O 1
ATOM 677 N N . LEU A 1 89 ? 1.387 -9.009 6.734 1.00 97.62 89 LEU A N 1
ATOM 678 C CA . LEU A 1 89 ? 0.342 -8.366 5.937 1.00 97.62 89 LEU A CA 1
ATOM 679 C C . LEU A 1 89 ? -0.449 -9.391 5.118 1.00 97.62 89 LEU A C 1
ATOM 681 O O . LEU A 1 89 ? -1.672 -9.303 5.055 1.00 97.62 89 LEU A O 1
ATOM 685 N N . CYS A 1 90 ? 0.236 -10.371 4.523 1.00 97.94 90 CYS A N 1
ATOM 686 C CA . CYS A 1 90 ? -0.409 -11.462 3.795 1.00 97.94 90 CYS A CA 1
ATOM 687 C C . CYS A 1 90 ? -1.310 -12.308 4.706 1.00 97.94 90 CYS A C 1
ATOM 689 O O . CYS A 1 90 ? -2.423 -12.634 4.312 1.00 97.94 90 CYS A O 1
ATOM 691 N N . ASP A 1 91 ? -0.856 -12.623 5.920 1.00 98.12 91 ASP A N 1
ATOM 692 C CA . ASP A 1 91 ? -1.610 -13.408 6.904 1.00 98.12 91 ASP A CA 1
ATOM 693 C C . ASP A 1 91 ? -2.863 -12.670 7.400 1.00 98.12 91 ASP A C 1
ATOM 695 O O . ASP A 1 91 ? -3.861 -13.301 7.741 1.00 98.12 91 ASP A O 1
ATOM 699 N N . ALA A 1 92 ? -2.824 -11.334 7.436 1.00 97.25 92 ALA A N 1
ATOM 700 C CA . ALA A 1 92 ? -3.963 -10.499 7.811 1.00 97.25 92 ALA A CA 1
ATOM 701 C C . ALA A 1 92 ? -4.983 -10.302 6.673 1.00 97.25 92 ALA A C 1
ATOM 703 O O . ALA A 1 92 ? -6.085 -9.812 6.923 1.00 97.25 92 ALA A O 1
ATOM 704 N N . ALA A 1 93 ? -4.625 -10.633 5.430 1.00 98.06 93 ALA A N 1
ATOM 705 C CA . ALA A 1 93 ? -5.465 -10.402 4.264 1.00 98.06 93 ALA A CA 1
ATOM 706 C C . ALA A 1 93 ? -6.403 -11.586 3.987 1.00 98.06 93 ALA A C 1
ATOM 708 O O . ALA A 1 93 ? -5.989 -12.742 3.952 1.00 98.06 93 A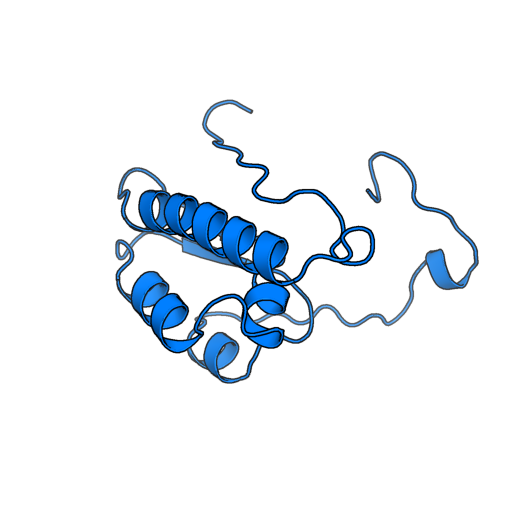LA A O 1
ATOM 709 N N . ASP A 1 94 ? -7.664 -11.285 3.667 1.00 98.44 94 ASP A N 1
ATOM 710 C CA . ASP A 1 94 ? -8.635 -12.297 3.227 1.00 98.44 94 ASP A CA 1
ATOM 711 C C . ASP A 1 94 ? -8.310 -12.854 1.828 1.00 98.44 94 ASP A C 1
ATOM 713 O O . ASP A 1 94 ? -8.748 -13.939 1.443 1.00 98.44 94 ASP A O 1
ATOM 717 N N . THR A 1 95 ? -7.590 -12.089 1.005 1.00 98.50 95 THR A N 1
ATOM 718 C CA . THR A 1 95 ? -7.218 -12.468 -0.361 1.00 98.50 95 THR A CA 1
ATOM 719 C C . THR A 1 95 ? -5.872 -11.859 -0.718 1.00 98.50 95 THR A C 1
ATOM 721 O O . THR A 1 95 ? -5.673 -10.655 -0.588 1.00 98.50 95 THR A O 1
ATOM 724 N N . VAL A 1 96 ? -4.973 -12.694 -1.237 1.00 98.50 96 VAL A N 1
ATOM 725 C CA . VAL A 1 96 ? -3.665 -12.283 -1.752 1.00 98.50 96 VAL A CA 1
ATOM 726 C C . VAL A 1 96 ? -3.549 -12.755 -3.196 1.00 98.50 96 VAL A C 1
ATOM 728 O O . VAL A 1 96 ? -3.824 -13.912 -3.507 1.00 98.50 96 VAL A O 1
ATOM 731 N N . SER A 1 97 ? -3.168 -11.850 -4.095 1.00 98.31 97 SER A N 1
ATOM 732 C CA . SER A 1 97 ? -2.868 -12.160 -5.494 1.00 98.31 97 SER A CA 1
ATOM 733 C C . SER A 1 97 ? -1.480 -11.642 -5.837 1.00 98.31 97 SER A C 1
ATOM 735 O O . SER A 1 97 ? -1.182 -10.471 -5.618 1.00 98.31 97 SER A O 1
ATOM 737 N N . GLU A 1 98 ? -0.640 -12.512 -6.389 1.00 97.25 98 GLU A N 1
ATOM 738 C CA . GLU A 1 98 ? 0.708 -12.158 -6.824 1.00 97.25 98 GLU A CA 1
ATOM 739 C C . GLU A 1 98 ? 0.738 -11.943 -8.341 1.00 97.25 98 GLU A C 1
ATOM 741 O O . GLU A 1 98 ? 0.313 -12.804 -9.115 1.00 97.25 98 GLU A O 1
ATOM 746 N N . ILE A 1 99 ? 1.271 -10.798 -8.772 1.00 96.62 99 ILE A N 1
ATOM 747 C CA . ILE A 1 99 ? 1.508 -10.506 -10.187 1.00 96.62 99 ILE A CA 1
ATOM 748 C C . ILE A 1 99 ? 2.968 -10.819 -10.521 1.00 96.62 99 ILE A C 1
ATOM 750 O O . ILE A 1 99 ? 3.871 -10.028 -10.245 1.00 96.62 99 ILE A O 1
ATOM 754 N N . ALA A 1 100 ? 3.202 -11.979 -11.134 1.00 95.00 100 ALA A N 1
ATOM 755 C CA . ALA A 1 100 ? 4.534 -12.403 -11.554 1.00 95.00 100 ALA A CA 1
ATOM 756 C C . ALA A 1 100 ? 4.979 -11.705 -12.856 1.00 95.00 100 ALA A C 1
ATOM 758 O O . ALA A 1 100 ? 4.261 -11.716 -13.859 1.00 95.00 100 ALA A O 1
ATOM 759 N N . ASP A 1 101 ? 6.205 -11.163 -12.885 1.00 94.12 101 ASP A N 1
ATOM 760 C CA . ASP A 1 101 ? 6.812 -10.578 -14.094 1.00 94.12 101 ASP A CA 1
ATOM 761 C C . ASP A 1 101 ? 7.324 -11.663 -15.066 1.00 94.12 101 ASP A C 1
ATOM 763 O O . ASP A 1 101 ? 8.526 -11.867 -15.268 1.00 94.12 101 ASP A O 1
ATOM 767 N N . VAL A 1 102 ? 6.393 -12.370 -15.710 1.00 97.44 102 VAL A N 1
ATOM 768 C CA . VAL A 1 102 ? 6.717 -13.353 -16.757 1.00 97.44 102 VAL A CA 1
ATOM 769 C C . VAL A 1 102 ? 7.344 -12.653 -17.968 1.00 97.44 102 VAL A C 1
ATOM 771 O O . VAL A 1 102 ? 8.365 -13.099 -18.500 1.00 97.44 102 VAL A O 1
ATOM 774 N N . LYS A 1 103 ? 6.775 -11.517 -18.389 1.00 96.94 103 LYS A N 1
ATOM 775 C CA . LYS A 1 103 ? 7.274 -10.689 -19.494 1.00 96.94 103 LYS A CA 1
ATOM 776 C C . LYS A 1 103 ? 6.898 -9.222 -19.275 1.00 96.94 103 LYS A C 1
ATOM 778 O O . LYS A 1 103 ? 5.730 -8.929 -19.055 1.00 96.94 103 LYS A O 1
ATOM 783 N N . HIS A 1 104 ? 7.855 -8.313 -19.471 1.00 96.69 104 HIS A N 1
ATOM 784 C CA . HIS A 1 104 ? 7.626 -6.866 -19.402 1.00 96.69 104 HIS A CA 1
ATOM 785 C C . HIS A 1 104 ? 8.161 -6.147 -20.643 1.00 96.69 104 HIS A C 1
ATOM 787 O O . HIS A 1 104 ? 9.284 -6.416 -21.079 1.00 96.69 104 HIS A O 1
ATOM 793 N N . ALA A 1 105 ? 7.398 -5.195 -21.189 1.00 96.56 105 ALA A N 1
ATOM 794 C CA . ALA A 1 105 ? 7.782 -4.427 -22.379 1.00 96.56 105 ALA A CA 1
ATOM 795 C C . ALA A 1 105 ? 9.050 -3.580 -22.155 1.00 96.56 105 ALA A C 1
ATOM 797 O O . ALA A 1 105 ? 9.893 -3.480 -23.046 1.00 96.56 105 ALA A O 1
ATOM 798 N N . TYR A 1 106 ? 9.234 -3.070 -20.933 1.00 95.81 106 TYR A N 1
ATOM 799 C CA . TYR A 1 106 ? 10.455 -2.373 -20.505 1.00 95.81 106 TYR A CA 1
ATOM 800 C C . TYR A 1 106 ? 11.743 -3.152 -20.823 1.00 95.81 106 TYR A C 1
ATOM 802 O O . TYR A 1 106 ? 12.706 -2.577 -21.323 1.00 95.81 106 TYR A O 1
ATOM 810 N N . ARG A 1 107 ? 11.751 -4.484 -20.634 1.00 96.38 107 ARG A N 1
ATOM 811 C CA . ARG A 1 107 ? 12.919 -5.339 -20.937 1.00 96.38 107 ARG A CA 1
ATOM 812 C C . ARG A 1 107 ? 13.243 -5.413 -22.434 1.00 96.38 107 ARG A C 1
ATOM 814 O O . ARG A 1 107 ? 14.357 -5.771 -22.797 1.00 96.38 107 ARG A O 1
ATOM 821 N N . ALA A 1 108 ? 12.289 -5.061 -23.295 1.00 96.50 108 ALA A N 1
ATOM 822 C CA . ALA A 1 108 ? 12.470 -4.924 -24.739 1.00 96.50 108 ALA A CA 1
ATOM 823 C C . ALA A 1 108 ? 12.767 -3.472 -25.175 1.00 96.50 108 ALA A C 1
ATOM 825 O O . ALA A 1 108 ? 12.771 -3.183 -26.369 1.00 96.50 108 ALA A O 1
ATOM 826 N N . GLY A 1 109 ? 13.007 -2.554 -24.231 1.00 96.56 109 GLY A N 1
ATOM 827 C CA . GLY A 1 109 ? 13.340 -1.154 -24.506 1.00 96.56 109 GLY A CA 1
ATOM 828 C C . GLY A 1 109 ? 12.139 -0.242 -24.767 1.00 96.56 109 GLY A C 1
ATOM 829 O O . GLY A 1 109 ? 12.332 0.923 -25.118 1.00 96.56 109 GLY A O 1
ATOM 830 N N . VAL A 1 110 ? 10.907 -0.733 -24.591 1.00 96.31 110 VAL A N 1
ATOM 831 C CA . VAL A 1 110 ? 9.707 0.112 -24.654 1.00 96.31 110 VAL A CA 1
ATOM 832 C C . VAL A 1 110 ? 9.685 1.013 -23.419 1.00 96.31 110 VAL A C 1
ATOM 834 O O . VAL A 1 110 ? 9.767 0.531 -22.290 1.00 96.31 110 VAL A O 1
ATOM 837 N N . LYS A 1 111 ? 9.620 2.327 -23.638 1.00 95.06 111 LYS A N 1
ATOM 838 C CA . LYS A 1 111 ? 9.543 3.329 -22.567 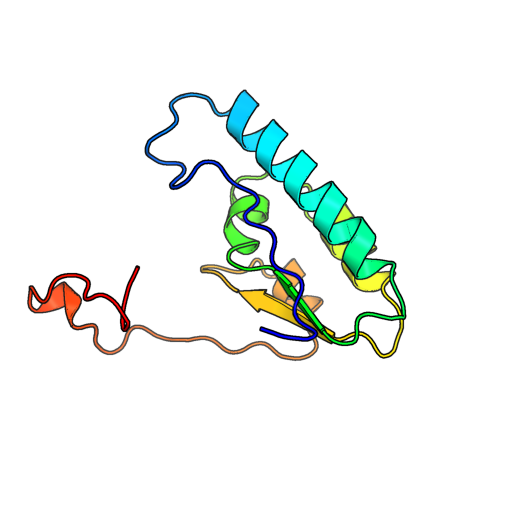1.00 95.06 111 LYS A CA 1
ATOM 839 C C . LYS A 1 111 ? 8.107 3.476 -22.065 1.00 95.06 111 LYS A C 1
ATOM 841 O O . LYS A 1 111 ? 7.185 3.148 -22.803 1.00 95.06 111 LYS A O 1
ATOM 846 N N . ALA A 1 112 ? 7.954 4.026 -20.860 1.00 94.62 112 ALA A N 1
ATOM 847 C CA . ALA A 1 112 ? 6.660 4.382 -20.284 1.00 94.62 112 ALA A CA 1
ATOM 848 C C . ALA A 1 112 ? 5.830 5.231 -21.261 1.00 94.62 112 ALA A C 1
ATOM 850 O O . ALA A 1 112 ? 6.354 6.150 -21.905 1.00 94.62 112 ALA A O 1
ATOM 851 N N . GLN A 1 113 ? 4.547 4.902 -21.390 1.00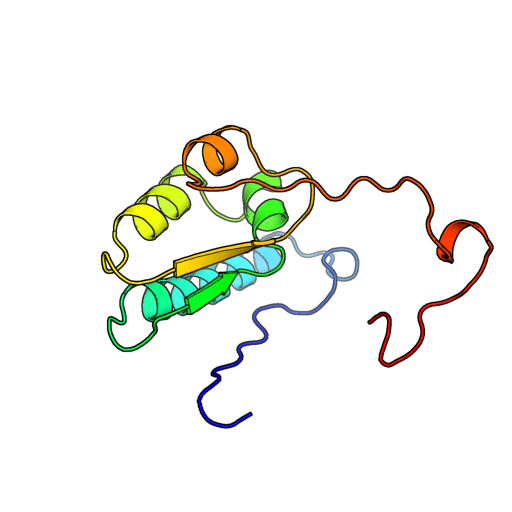 94.56 113 GLN A N 1
ATOM 852 C CA . GLN A 1 113 ? 3.618 5.590 -22.284 1.00 94.56 113 GLN A CA 1
ATOM 853 C C . GLN A 1 113 ? 2.424 6.104 -21.489 1.00 94.56 113 GLN A C 1
ATOM 855 O O . GLN A 1 113 ? 1.778 5.335 -20.783 1.00 94.56 113 GLN A O 1
ATOM 860 N N . ALA A 1 114 ? 2.085 7.384 -21.657 1.00 93.81 114 ALA A N 1
ATOM 861 C CA . ALA A 1 114 ? 0.934 7.978 -20.987 1.00 93.81 114 ALA A CA 1
ATOM 862 C C . ALA A 1 114 ? -0.352 7.184 -21.279 1.00 93.81 114 ALA A C 1
ATOM 864 O O . ALA A 1 114 ? -0.665 6.890 -22.435 1.00 93.81 114 ALA A O 1
ATOM 865 N N . GLY A 1 115 ? -1.091 6.852 -20.221 1.00 92.06 115 GLY A N 1
ATOM 866 C CA . GLY A 1 115 ? -2.291 6.011 -20.290 1.00 92.06 115 GLY A CA 1
ATOM 867 C C . GLY A 1 115 ? -2.024 4.505 -20.191 1.00 92.06 115 GLY A C 1
ATOM 868 O O . GLY A 1 115 ? -2.986 3.745 -20.122 1.00 92.06 115 GLY A O 1
ATOM 869 N N . VAL A 1 116 ? -0.756 4.081 -20.159 1.00 91.81 116 VAL A N 1
ATOM 870 C CA . VAL A 1 116 ? -0.333 2.699 -19.870 1.00 91.81 116 VAL A CA 1
ATOM 871 C C . VAL A 1 116 ? 0.508 2.668 -18.597 1.00 91.81 116 VAL A C 1
ATOM 873 O O . VAL A 1 116 ? 0.153 1.977 -17.649 1.00 91.81 116 VAL A O 1
ATOM 876 N N . ASP A 1 117 ? 1.572 3.468 -18.569 1.00 88.06 117 ASP A N 1
ATOM 877 C CA . ASP A 1 117 ? 2.497 3.622 -17.449 1.00 88.06 117 ASP A CA 1
ATOM 878 C C . ASP A 1 117 ? 2.531 5.096 -17.001 1.00 88.06 117 ASP A C 1
ATOM 880 O O . ASP A 1 117 ? 2.149 5.997 -17.764 1.00 88.06 117 ASP A O 1
ATOM 884 N N . LEU A 1 118 ? 2.995 5.330 -15.769 1.00 72.50 118 LEU A N 1
ATOM 885 C CA . LEU A 1 118 ? 3.232 6.658 -15.189 1.00 72.50 118 LEU A CA 1
ATOM 886 C C . LEU A 1 118 ? 4.704 7.070 -15.306 1.00 72.50 118 LEU A C 1
ATOM 888 O O . LEU A 1 118 ? 5.584 6.188 -15.174 1.00 72.50 118 LEU A O 1
#

Secondary structure (DSSP, 8-state):
-TT------SSS-TTT---HHHHHHHHHHHHHHHHHHHT-TT-SEEEETTHHHHHHTTSS-HHHHHHHHHHS-TT-EEEE--SS--HHHHHH-S-------S--GGGGTPPP-TTT--

Radius of gyration: 15.86 Å; chains: 1; bounding box: 38×27×39 Å

pLDDT: mean 91.81, std 11.33, range [51.81, 98.62]

Sequence (118 aa):
QAGVEWHVLGEGFTWDTQNLARDIATAKQGWEVAQRMLADPGIGLVVLDELTYLLSYGWLDTETVLADLAARPPMQHVVVTGRAASQALCDAADTVSEIADVKHAYRAGVKAQAGVDL

Foldseek 3Di:
DPPDDDDDQAPDDPVVDPDPPVRLVSLVVVVVVVLVLQADPVAQEDEAEAVQVCPVVVSDPPVVVLVSNVPGDPRHYYHYDHPDHDPVRVVSDPDDDDDDCPDDVVVVVDDDDPPRHD